Protein AF-A0AAE7BBH3-F1 (afdb_monomer)

Organism: NCBI:txid1054033

Foldseek 3Di:
DVVVVVCVVVVVVVVVVVVVLVVLLCCLPVPVLVVLVVVLVVLVVVLVVVVVVLVVVLVVVVVVVVVVVVVVVVCCPDPVCVVVVVVCVVVCVVVVVVVVVVVVSVVVVVVSVVVSVVVVVVSVVVSVVSVVVSVVSVVVSVD

Mean predicted aligned error: 14.23 Å

Solvent-accessible surface area (backbone atoms only — not comparable to full-atom values): 7728 Å² total; per-residue (Å²): 111,70,69,60,52,54,48,51,69,54,47,53,59,52,52,53,51,49,52,53,52,49,52,52,33,46,48,45,63,71,48,51,47,56,52,51,52,51,51,50,52,52,53,51,53,54,50,52,51,50,54,50,51,52,53,52,49,53,54,50,52,52,54,50,53,54,50,51,54,53,52,56,62,59,51,62,74,40,81,90,50,41,66,67,50,50,51,41,52,74,69,38,50,62,58,54,50,50,54,51,49,50,53,49,49,51,53,50,49,52,52,49,49,52,50,50,52,51,52,50,51,58,46,51,51,56,48,51,54,50,52,48,51,52,52,52,50,52,55,64,51,71,106

pLDDT: mean 72.2, std 5.59, range [49.22, 82.5]

Structure (mmCIF, N/CA/C/O backbone):
data_AF-A0AAE7BBH3-F1
#
_entry.id   AF-A0AAE7BBH3-F1
#
loop_
_atom_site.group_PDB
_atom_site.id
_atom_site.type_symbol
_atom_site.label_atom_id
_atom_site.label_alt_id
_atom_site.label_comp_id
_atom_site.label_asym_id
_atom_site.label_entity_id
_atom_site.label_seq_id
_atom_site.pdbx_PDB_ins_code
_atom_site.Cartn_x
_atom_site.Cartn_y
_atom_site.Cartn_z
_atom_site.occupancy
_atom_site.B_iso_or_equiv
_atom_site.auth_seq_id
_atom_site.auth_comp_id
_atom_site.auth_asym_id
_atom_site.auth_atom_id
_atom_site.pdbx_PDB_model_num
ATOM 1 N N . MET A 1 1 ? -44.725 -2.917 53.722 1.00 59.78 1 MET A N 1
ATOM 2 C CA . MET A 1 1 ? -44.956 -2.215 52.437 1.00 59.78 1 MET A CA 1
ATOM 3 C C . MET A 1 1 ? -43.778 -1.324 52.039 1.00 59.78 1 MET A C 1
ATOM 5 O O . MET A 1 1 ? -43.324 -1.448 50.912 1.00 59.78 1 MET A O 1
ATOM 9 N N . SER A 1 2 ? -43.211 -0.516 52.948 1.00 66.88 2 SER A N 1
ATOM 10 C CA . SER A 1 2 ? -42.045 0.348 52.662 1.00 66.88 2 SER A CA 1
ATOM 11 C C . SER A 1 2 ? -40.780 -0.402 52.209 1.00 66.88 2 SER A C 1
ATOM 13 O O . SER A 1 2 ? -40.112 0.049 51.289 1.00 66.88 2 SER A O 1
ATOM 15 N N . VAL A 1 3 ? -40.487 -1.570 52.791 1.00 69.06 3 VAL A N 1
ATOM 16 C CA . VAL A 1 3 ? -39.314 -2.404 52.438 1.00 69.06 3 VAL A CA 1
ATOM 17 C C . VAL A 1 3 ? -39.423 -3.005 51.031 1.00 69.06 3 VAL A C 1
ATOM 19 O O . VAL A 1 3 ? -38.436 -3.148 50.321 1.00 69.06 3 VAL A O 1
ATOM 22 N N . LEU A 1 4 ? -40.641 -3.337 50.603 1.00 66.56 4 LEU A N 1
ATOM 23 C CA . LEU A 1 4 ? -40.902 -3.941 49.294 1.00 66.56 4 LEU A CA 1
ATOM 24 C C . LEU A 1 4 ? -40.806 -2.890 48.179 1.00 66.56 4 LEU A C 1
ATOM 26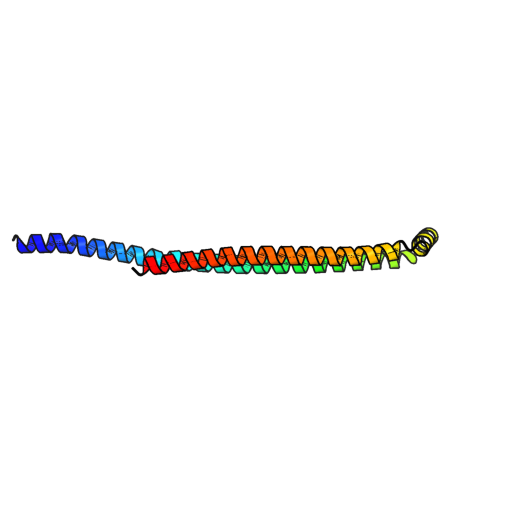 O O . LEU A 1 4 ? -40.247 -3.154 47.120 1.00 66.56 4 LEU A O 1
ATOM 30 N N . ILE A 1 5 ? -41.281 -1.674 48.465 1.00 72.69 5 ILE A N 1
ATOM 31 C CA . ILE A 1 5 ? -41.146 -0.514 47.581 1.00 72.69 5 ILE A CA 1
ATOM 32 C C . ILE A 1 5 ? -39.674 -0.088 47.485 1.00 72.69 5 ILE A C 1
ATOM 34 O O . ILE A 1 5 ? -39.204 0.142 46.377 1.00 72.69 5 ILE A O 1
ATOM 38 N N . SER A 1 6 ? -38.920 -0.069 48.596 1.00 67.44 6 SER A N 1
ATOM 39 C CA . SER A 1 6 ? -37.493 0.292 48.578 1.00 67.44 6 SER A CA 1
ATOM 40 C C . SER A 1 6 ? -36.611 -0.736 47.857 1.00 67.44 6 SER A C 1
ATOM 42 O O . SER A 1 6 ? -35.640 -0.364 47.195 1.00 67.44 6 SER A O 1
ATOM 44 N N . LEU A 1 7 ? -36.952 -2.026 47.935 1.00 67.81 7 LEU A N 1
ATOM 45 C CA . LEU A 1 7 ? -36.309 -3.081 47.149 1.00 67.81 7 LEU A CA 1
ATOM 46 C C . LEU A 1 7 ? -36.565 -2.891 45.650 1.00 67.81 7 LEU A C 1
ATOM 48 O O . LEU A 1 7 ? -35.620 -2.909 44.865 1.00 67.81 7 LEU A O 1
ATOM 52 N N . LEU A 1 8 ? -37.815 -2.638 45.252 1.00 68.50 8 LEU A N 1
ATOM 53 C CA . LEU A 1 8 ? -38.187 -2.395 43.854 1.00 68.50 8 LEU A CA 1
ATOM 54 C C . LEU A 1 8 ? -37.523 -1.138 43.276 1.00 68.50 8 LEU A C 1
ATOM 56 O O . LEU A 1 8 ? -36.986 -1.191 42.170 1.00 68.50 8 LEU A O 1
ATOM 60 N N . THR A 1 9 ? -37.482 -0.032 44.025 1.00 74.62 9 THR A N 1
ATOM 61 C CA . THR A 1 9 ? -36.852 1.216 43.562 1.00 74.62 9 THR A CA 1
ATOM 62 C C . THR A 1 9 ? -35.339 1.114 43.405 1.00 74.62 9 THR A C 1
ATOM 64 O O . THR A 1 9 ? -34.779 1.872 42.624 1.00 74.62 9 THR A O 1
ATOM 67 N N . ASN A 1 10 ? -34.673 0.187 44.099 1.00 72.94 10 ASN A N 1
ATOM 68 C CA . ASN A 1 10 ? -33.230 -0.035 43.954 1.00 72.94 10 ASN A CA 1
ATOM 69 C C . ASN A 1 10 ? -32.901 -1.127 42.918 1.00 72.94 10 ASN A C 1
ATOM 71 O O . ASN A 1 10 ? -31.903 -1.027 42.206 1.00 72.94 10 ASN A O 1
ATOM 75 N N . LEU A 1 11 ? -33.745 -2.153 42.774 1.00 73.75 11 LEU A N 1
ATOM 76 C CA . LEU A 1 11 ? -33.525 -3.258 41.832 1.00 73.75 11 LEU A CA 1
ATOM 77 C C . LEU A 1 11 ? -33.760 -2.853 40.375 1.00 73.75 11 LEU A C 1
ATOM 79 O O . LEU A 1 11 ? -32.955 -3.202 39.514 1.00 73.75 11 LEU A O 1
ATOM 83 N N . ILE A 1 12 ? -34.821 -2.092 40.091 1.00 78.44 12 ILE A N 1
ATOM 84 C CA . ILE A 1 12 ? -35.149 -1.648 38.727 1.00 78.44 12 ILE A CA 1
ATOM 85 C C . ILE A 1 12 ? -33.987 -0.867 38.078 1.00 78.44 12 ILE A C 1
ATOM 87 O O . ILE A 1 12 ? -33.547 -1.270 36.998 1.00 78.44 12 ILE A O 1
ATOM 91 N N . PRO A 1 13 ? -33.420 0.190 38.693 1.00 78.31 13 PRO A N 1
ATOM 92 C CA . PRO A 1 13 ? -32.301 0.917 38.091 1.00 78.31 13 PRO A CA 1
ATOM 93 C C . PRO A 1 13 ? -31.029 0.067 37.976 1.00 78.31 13 PRO A C 1
ATOM 95 O O . PRO A 1 13 ? -30.276 0.227 37.015 1.00 78.31 13 PRO A O 1
ATOM 98 N N . THR A 1 14 ? -30.804 -0.878 38.891 1.00 78.94 14 THR A N 1
ATOM 99 C CA . THR A 1 14 ? -29.661 -1.805 38.825 1.00 78.94 14 THR A CA 1
ATOM 100 C C . THR A 1 14 ? -29.780 -2.772 37.638 1.00 78.94 14 THR A C 1
ATOM 102 O O . THR A 1 14 ? -28.811 -3.016 36.925 1.00 78.94 14 THR A O 1
ATOM 105 N N . ILE A 1 15 ? -30.985 -3.276 37.360 1.00 79.75 15 ILE A N 1
ATOM 106 C CA . ILE A 1 15 ? -31.244 -4.159 36.214 1.00 79.75 15 ILE A CA 1
ATOM 107 C C . ILE A 1 15 ? -31.125 -3.380 34.897 1.00 79.75 15 ILE A C 1
ATOM 109 O O . ILE A 1 15 ? -30.479 -3.841 33.957 1.00 79.75 15 ILE A O 1
ATOM 113 N N . VAL A 1 16 ? -31.693 -2.173 34.829 1.00 78.62 16 VAL A N 1
ATOM 114 C CA . VAL A 1 16 ? -31.621 -1.321 33.630 1.00 78.62 16 VAL A CA 1
ATOM 115 C C . VAL A 1 16 ? -30.173 -0.945 33.302 1.00 78.62 16 VAL A C 1
ATOM 117 O O . VAL A 1 16 ? -29.756 -1.049 32.149 1.00 78.62 16 VAL A O 1
ATOM 120 N N . THR A 1 17 ? -29.376 -0.563 34.302 1.00 78.44 17 THR A N 1
ATOM 121 C CA . THR A 1 17 ? -27.953 -0.244 34.099 1.00 78.44 17 THR A CA 1
ATOM 122 C C . THR A 1 17 ? -27.132 -1.469 33.697 1.00 78.44 17 THR A C 1
ATOM 124 O O . THR A 1 17 ? -26.248 -1.350 32.848 1.00 78.44 17 THR A O 1
ATOM 127 N N . PHE A 1 18 ? -27.455 -2.657 34.216 1.00 76.44 18 PHE A N 1
ATOM 128 C CA . PHE A 1 18 ? -26.823 -3.909 33.802 1.00 76.44 18 PHE A CA 1
ATOM 129 C C . PHE A 1 18 ? -27.054 -4.208 32.313 1.00 76.44 18 PHE A C 1
ATOM 131 O O . PHE A 1 18 ? -26.091 -4.407 31.570 1.00 76.44 18 PHE A O 1
ATOM 138 N N . PHE A 1 19 ? -28.306 -4.169 31.845 1.00 81.12 19 PHE A N 1
ATOM 139 C CA . PHE A 1 19 ? -28.622 -4.403 30.431 1.00 81.12 19 PHE A CA 1
ATOM 140 C C . PHE A 1 19 ? -28.049 -3.319 29.512 1.00 81.12 19 PHE A C 1
ATOM 142 O O . PHE A 1 19 ? -27.549 -3.642 28.434 1.00 81.12 19 PHE A O 1
ATOM 149 N N . ALA A 1 20 ? -28.044 -2.054 29.941 1.00 77.62 20 ALA A N 1
ATOM 150 C CA . ALA A 1 20 ? -27.419 -0.968 29.189 1.00 77.62 20 ALA A CA 1
ATOM 151 C C . ALA A 1 20 ? -25.903 -1.182 29.022 1.00 77.62 20 ALA A C 1
ATOM 153 O O . ALA A 1 20 ? -25.377 -1.063 27.913 1.00 77.62 20 ALA A O 1
ATOM 154 N N . ASN A 1 21 ? -25.201 -1.565 30.092 1.00 76.06 21 ASN A N 1
ATOM 155 C CA . ASN A 1 21 ? -23.768 -1.858 30.040 1.00 76.06 21 ASN A CA 1
ATOM 156 C C . ASN A 1 21 ? -23.467 -3.110 29.207 1.00 76.06 21 ASN A C 1
ATOM 158 O O . ASN A 1 21 ? -22.502 -3.124 28.445 1.00 76.06 21 ASN A O 1
ATOM 162 N N . MET A 1 22 ? -24.318 -4.133 29.292 1.00 75.88 22 MET A N 1
ATOM 163 C CA . MET A 1 22 ? -24.187 -5.357 28.505 1.00 75.88 22 MET A CA 1
ATOM 164 C C . MET A 1 22 ? -24.401 -5.096 27.008 1.00 75.88 22 MET A C 1
ATOM 166 O O . MET A 1 22 ? -23.600 -5.548 26.194 1.00 75.88 22 MET A O 1
ATOM 170 N N . ALA A 1 23 ? -25.405 -4.296 26.635 1.00 72.62 23 ALA A N 1
ATOM 171 C CA . ALA A 1 23 ? -25.630 -3.877 25.251 1.00 72.62 23 ALA A CA 1
ATOM 172 C C . ALA A 1 23 ? -24.458 -3.044 24.703 1.00 72.62 23 ALA A C 1
ATOM 174 O O . ALA A 1 23 ? -24.019 -3.249 23.568 1.00 72.62 23 ALA A O 1
ATOM 175 N N . LYS A 1 24 ? -23.900 -2.143 25.521 1.00 71.44 24 LYS A N 1
ATOM 176 C CA . LYS A 1 24 ? -22.731 -1.327 25.163 1.00 71.44 24 LYS A CA 1
ATOM 177 C C . LYS A 1 24 ? -21.477 -2.184 24.950 1.00 71.44 24 LYS A C 1
ATOM 179 O O . LYS A 1 24 ? -20.778 -2.008 23.956 1.00 71.44 24 LYS A O 1
ATOM 184 N N . LYS A 1 25 ? -21.234 -3.164 25.828 1.00 69.44 25 LYS A N 1
ATOM 185 C CA . LYS A 1 25 ? -20.163 -4.163 25.673 1.00 69.44 25 LYS A CA 1
ATOM 186 C C . LYS A 1 25 ? -20.345 -4.995 24.410 1.00 69.44 25 LYS A C 1
ATOM 188 O O . LYS A 1 25 ? -19.396 -5.174 23.651 1.00 69.44 25 LYS A O 1
ATOM 193 N N . LEU A 1 26 ? -21.556 -5.479 24.157 1.00 72.75 26 LEU A N 1
ATOM 194 C CA . LEU A 1 26 ? -21.833 -6.358 23.025 1.00 72.75 26 LEU A CA 1
ATOM 195 C C . LEU A 1 26 ? -21.659 -5.628 21.688 1.00 72.75 26 LEU A C 1
ATOM 197 O O . LEU A 1 26 ? -21.000 -6.141 20.792 1.00 72.75 26 LEU A O 1
ATOM 201 N N . THR A 1 27 ? -22.157 -4.398 21.576 1.00 69.69 27 THR A N 1
ATOM 202 C CA . THR A 1 27 ? -21.993 -3.572 20.366 1.00 69.69 27 THR A CA 1
ATOM 203 C C . THR A 1 27 ? -20.532 -3.201 20.092 1.00 69.69 27 THR A C 1
ATOM 205 O O . THR A 1 27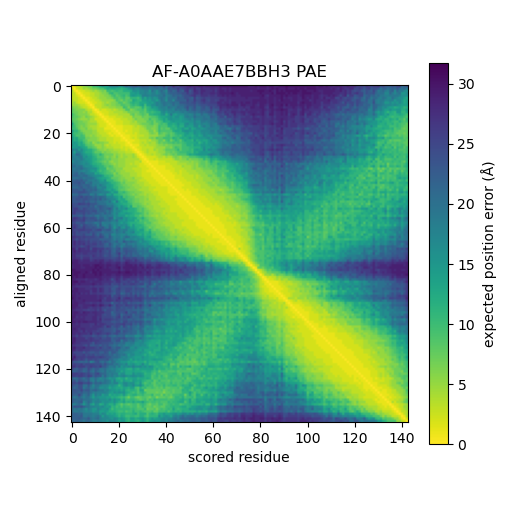 ? -20.068 -3.357 18.962 1.00 69.69 27 THR A O 1
ATOM 208 N N . LEU A 1 28 ? -19.770 -2.787 21.111 1.00 66.88 28 LEU A N 1
ATOM 209 C CA . LEU A 1 28 ? -18.338 -2.499 20.959 1.00 66.88 28 LEU A CA 1
ATOM 210 C C . LEU A 1 28 ? -17.541 -3.738 20.538 1.00 66.88 28 LEU A C 1
ATOM 212 O O . LEU A 1 28 ? -16.779 -3.691 19.574 1.00 66.88 28 LEU A O 1
ATOM 216 N N . THR A 1 29 ? -17.736 -4.852 21.238 1.00 65.69 29 THR A N 1
ATOM 217 C CA . THR A 1 29 ? -16.861 -6.024 21.095 1.00 65.69 29 THR A CA 1
ATOM 218 C C . THR A 1 29 ? -17.251 -6.909 19.911 1.00 65.69 29 THR A C 1
ATOM 220 O O . THR A 1 29 ? -16.373 -7.445 19.243 1.00 65.69 29 THR A O 1
ATOM 223 N N . ALA A 1 30 ? -18.549 -7.061 19.626 1.00 66.50 30 ALA A N 1
ATOM 224 C CA . ALA A 1 30 ? -19.0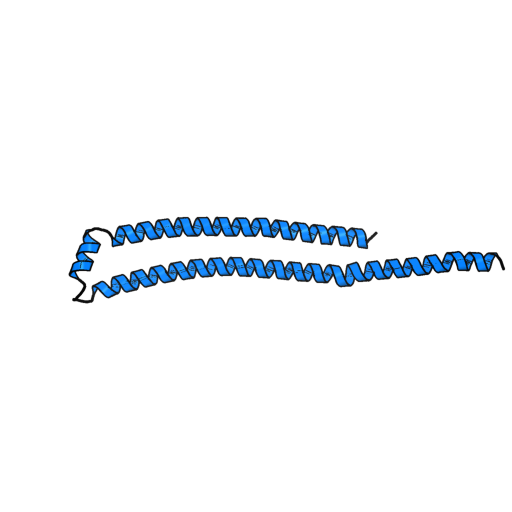34 -7.975 18.590 1.00 66.50 30 ALA A CA 1
ATOM 225 C C . ALA A 1 30 ? -19.232 -7.313 17.219 1.00 66.50 30 ALA A C 1
ATOM 227 O O . ALA A 1 30 ? -19.255 -8.018 16.216 1.00 66.50 30 ALA A O 1
ATOM 228 N N . ILE A 1 31 ? -19.387 -5.985 17.157 1.00 68.12 31 ILE A N 1
ATOM 229 C CA . ILE A 1 31 ? -19.676 -5.279 15.897 1.00 68.12 31 ILE A CA 1
ATOM 230 C C . ILE A 1 31 ? -18.527 -4.340 15.528 1.00 68.12 31 ILE A C 1
ATOM 232 O O . ILE A 1 31 ? -17.956 -4.466 14.447 1.00 68.12 31 ILE A O 1
ATOM 236 N N . ILE A 1 32 ? -18.146 -3.424 16.422 1.00 70.62 32 ILE A N 1
ATOM 237 C CA . ILE A 1 32 ? -17.167 -2.376 16.092 1.00 70.62 32 ILE A CA 1
ATOM 238 C C . ILE A 1 32 ? -15.759 -2.957 15.909 1.00 70.62 32 ILE A C 1
ATOM 240 O O . ILE A 1 32 ? -15.100 -2.657 14.913 1.00 70.62 32 ILE A O 1
ATOM 244 N N . VAL A 1 33 ? -15.304 -3.813 16.830 1.00 71.00 33 VAL A N 1
ATOM 245 C CA . VAL A 1 33 ? -13.951 -4.393 16.770 1.00 71.00 33 VAL A CA 1
ATOM 246 C C . VAL A 1 33 ? -13.733 -5.246 15.505 1.00 71.00 33 VAL A C 1
ATOM 248 O O . VAL A 1 33 ? -12.745 -5.005 14.808 1.00 71.00 33 VAL A O 1
ATOM 251 N N . PRO A 1 34 ? -14.631 -6.175 15.117 1.00 70.69 34 PRO A N 1
ATOM 252 C CA . PRO A 1 34 ? -14.456 -6.948 13.884 1.00 70.69 34 PRO A CA 1
ATOM 253 C C . PRO A 1 34 ? -14.444 -6.093 12.611 1.00 70.69 34 PRO A C 1
ATOM 255 O O . PRO A 1 34 ? -13.658 -6.359 11.700 1.00 70.69 34 PRO A O 1
ATOM 258 N N . ILE A 1 35 ? -15.268 -5.040 12.547 1.00 71.12 35 ILE A N 1
ATOM 259 C CA . ILE A 1 35 ? -15.279 -4.101 11.414 1.00 71.12 35 ILE A CA 1
ATOM 260 C C . ILE A 1 35 ? -13.934 -3.377 11.296 1.00 71.12 35 ILE A C 1
ATOM 262 O O . ILE A 1 35 ? -13.388 -3.288 10.197 1.00 71.12 35 ILE A O 1
ATOM 266 N N . GLN A 1 36 ? -13.368 -2.909 12.412 1.00 67.06 36 GLN A N 1
ATOM 267 C CA . GLN A 1 36 ? -12.059 -2.250 12.407 1.00 67.06 36 GLN A CA 1
ATOM 268 C C . GLN A 1 36 ? -10.932 -3.208 12.004 1.00 67.06 36 GLN A C 1
ATOM 270 O O . GLN A 1 36 ? -10.081 -2.837 11.202 1.00 67.06 36 GLN A O 1
ATOM 275 N N . ILE A 1 37 ? -10.964 -4.465 12.458 1.00 73.62 37 ILE A N 1
ATOM 276 C CA . ILE A 1 37 ? -10.003 -5.490 12.015 1.00 73.62 37 ILE A CA 1
ATOM 277 C C . ILE A 1 37 ? -10.124 -5.739 10.504 1.00 73.62 37 ILE A C 1
ATOM 279 O O . ILE A 1 37 ? -9.116 -5.838 9.807 1.00 73.62 37 ILE A O 1
ATOM 283 N N . THR A 1 38 ? -11.349 -5.804 9.979 1.00 68.75 38 THR A N 1
ATOM 284 C CA . THR A 1 38 ? -11.596 -6.040 8.548 1.00 68.75 38 THR A CA 1
ATOM 285 C C . THR A 1 38 ? -11.080 -4.881 7.694 1.00 68.75 38 THR A C 1
ATOM 287 O O . THR A 1 38 ? -10.402 -5.105 6.691 1.00 68.75 38 THR A O 1
ATOM 290 N N . LEU A 1 39 ? -11.348 -3.639 8.112 1.00 69.44 39 LEU A N 1
ATOM 291 C CA . LEU A 1 39 ? -10.818 -2.436 7.466 1.00 69.44 39 LEU A CA 1
ATOM 292 C C . LEU A 1 39 ? -9.292 -2.414 7.480 1.00 69.44 39 LEU A C 1
ATOM 294 O O . LEU A 1 39 ? -8.678 -2.103 6.462 1.00 69.44 39 LEU A O 1
ATOM 298 N N . LEU A 1 40 ? -8.688 -2.804 8.598 1.00 72.00 40 LEU A N 1
ATOM 299 C CA . LEU A 1 40 ? -7.244 -2.848 8.753 1.00 72.00 40 LEU A CA 1
ATOM 300 C C . LEU A 1 40 ? -6.606 -3.882 7.814 1.00 72.00 40 LEU A C 1
ATOM 302 O O . LEU A 1 40 ? -5.643 -3.559 7.119 1.00 72.00 40 LEU A O 1
ATOM 306 N N . ILE A 1 41 ? -7.184 -5.083 7.701 1.00 69.75 41 ILE A N 1
ATOM 307 C CA . ILE A 1 41 ? -6.747 -6.101 6.730 1.00 69.75 41 ILE A CA 1
ATOM 308 C C . ILE A 1 41 ? -6.874 -5.570 5.296 1.00 69.75 41 ILE A C 1
ATOM 310 O O . ILE A 1 41 ? -5.923 -5.678 4.523 1.00 69.75 41 ILE A O 1
ATOM 314 N N . ALA A 1 42 ? -7.999 -4.942 4.946 1.00 66.75 42 ALA A N 1
ATOM 315 C CA . ALA A 1 42 ? -8.195 -4.356 3.619 1.00 66.75 42 ALA A CA 1
ATOM 316 C C . ALA A 1 42 ? -7.160 -3.255 3.313 1.00 66.75 42 ALA A C 1
ATOM 318 O O . ALA A 1 42 ? -6.614 -3.201 2.209 1.00 66.75 42 ALA A O 1
ATOM 319 N N . LEU A 1 43 ? -6.830 -2.421 4.305 1.00 73.88 43 LEU A N 1
ATOM 320 C CA . LEU A 1 43 ? -5.774 -1.410 4.228 1.00 73.88 43 LEU A CA 1
ATOM 321 C C . LEU A 1 43 ? -4.400 -2.043 3.978 1.00 73.88 43 LEU A C 1
ATOM 323 O O . LEU A 1 43 ? -3.643 -1.546 3.144 1.00 73.88 43 LEU A O 1
ATOM 327 N N . TYR A 1 44 ? -4.081 -3.150 4.653 1.00 71.75 44 TYR A N 1
ATOM 328 C CA . TYR A 1 44 ? -2.854 -3.911 4.407 1.00 71.75 44 TYR A CA 1
ATOM 329 C C . TYR A 1 44 ? -2.795 -4.444 2.974 1.00 71.75 44 TYR A C 1
ATOM 331 O O . TYR A 1 44 ? -1.801 -4.225 2.276 1.00 71.75 44 TYR A O 1
ATOM 339 N N . THR A 1 45 ? -3.859 -5.100 2.509 1.00 71.31 45 THR A N 1
ATOM 340 C CA . THR A 1 45 ? -3.916 -5.672 1.159 1.00 71.31 45 THR A CA 1
ATOM 341 C C . THR A 1 45 ? -3.786 -4.592 0.085 1.00 71.31 45 THR A C 1
ATOM 343 O O . THR A 1 45 ? -2.996 -4.751 -0.844 1.00 71.31 45 THR A O 1
ATOM 346 N N . ALA A 1 46 ? -4.481 -3.460 0.236 1.00 69.81 46 ALA A N 1
ATOM 347 C CA . ALA A 1 46 ? -4.409 -2.343 -0.706 1.00 69.81 46 ALA A CA 1
ATOM 348 C C . ALA A 1 46 ? -2.987 -1.769 -0.824 1.00 69.81 46 ALA A C 1
ATOM 350 O O . ALA A 1 46 ? -2.526 -1.450 -1.920 1.00 69.81 46 ALA A O 1
ATOM 351 N N . LYS A 1 47 ? -2.255 -1.677 0.289 1.00 67.25 47 LYS A N 1
ATOM 352 C CA . LYS A 1 47 ? -0.881 -1.155 0.297 1.00 67.25 47 LYS A CA 1
ATOM 353 C C . LYS A 1 47 ? 0.112 -2.115 -0.334 1.00 67.25 47 LYS A C 1
ATOM 355 O O . LYS A 1 47 ? 0.949 -1.685 -1.125 1.00 67.25 47 LYS A O 1
ATOM 360 N N . PHE A 1 48 ? -0.004 -3.408 -0.040 1.00 74.19 48 PHE A N 1
ATOM 361 C CA . PHE A 1 48 ? 0.798 -4.428 -0.713 1.00 74.19 48 PHE A CA 1
ATOM 362 C C . PHE A 1 48 ? 0.532 -4.455 -2.221 1.00 74.19 48 PHE A C 1
ATOM 364 O O . PHE A 1 48 ? 1.487 -4.518 -2.99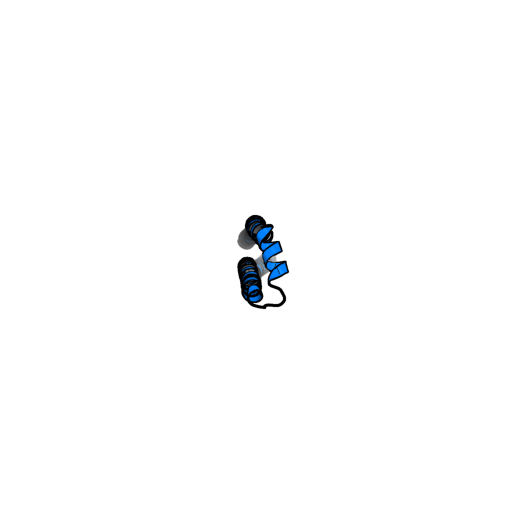7 1.00 74.19 48 PHE A O 1
ATOM 371 N N . ALA A 1 49 ? -0.733 -4.327 -2.637 1.00 70.81 49 ALA A N 1
ATOM 372 C CA . ALA A 1 49 ? -1.122 -4.212 -4.042 1.00 70.81 49 ALA A CA 1
ATOM 373 C C . ALA A 1 49 ? -0.516 -2.962 -4.710 1.00 70.81 49 ALA A C 1
ATOM 375 O O . ALA A 1 49 ? -0.049 -3.019 -5.847 1.00 70.81 49 ALA A O 1
ATOM 376 N N . PHE A 1 50 ? -0.460 -1.836 -3.996 1.00 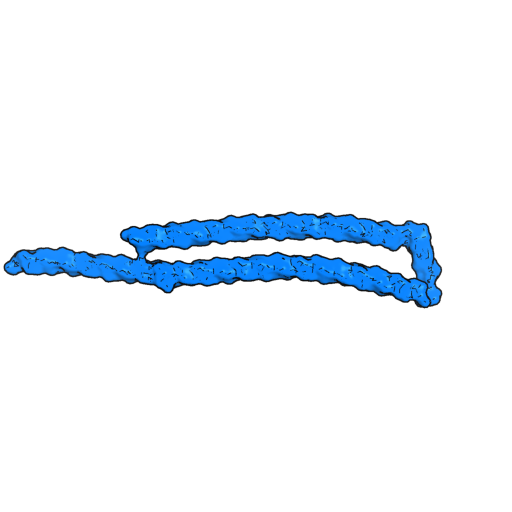73.50 50 PHE A N 1
ATOM 377 C CA . PHE A 1 50 ? 0.152 -0.609 -4.504 1.00 73.50 50 PHE A CA 1
ATOM 378 C C . PHE A 1 50 ? 1.669 -0.753 -4.704 1.00 73.50 50 PHE A C 1
ATOM 380 O O . PHE A 1 50 ? 2.188 -0.394 -5.760 1.00 73.50 50 PHE A O 1
ATOM 387 N N . ILE A 1 51 ? 2.380 -1.340 -3.732 1.00 74.69 51 ILE A N 1
ATOM 388 C CA . ILE A 1 51 ? 3.826 -1.606 -3.839 1.00 74.69 51 ILE A CA 1
ATOM 389 C C . ILE A 1 51 ? 4.117 -2.540 -5.014 1.00 74.69 51 ILE A C 1
ATOM 391 O O . ILE A 1 51 ? 4.998 -2.250 -5.823 1.00 74.69 51 ILE A O 1
ATOM 395 N N . THR A 1 52 ? 3.363 -3.635 -5.137 1.00 73.94 52 THR A N 1
ATOM 396 C CA . THR A 1 52 ? 3.520 -4.555 -6.271 1.00 73.94 52 THR A CA 1
ATOM 397 C C . THR A 1 52 ? 3.265 -3.840 -7.588 1.00 73.94 52 THR A C 1
ATOM 399 O O . THR A 1 52 ? 4.103 -3.939 -8.471 1.00 73.94 52 THR A O 1
ATOM 402 N N . THR A 1 53 ? 2.206 -3.033 -7.699 1.00 73.88 53 THR A N 1
ATOM 403 C CA . THR A 1 53 ? 1.912 -2.251 -8.914 1.00 73.88 53 THR A CA 1
ATOM 404 C C . THR A 1 53 ? 3.072 -1.338 -9.321 1.00 73.88 53 THR A C 1
ATOM 406 O O . THR A 1 53 ? 3.423 -1.297 -10.500 1.00 73.88 53 THR A O 1
ATOM 409 N N . ILE A 1 54 ? 3.708 -0.648 -8.366 1.00 76.19 54 ILE A N 1
ATOM 410 C CA . ILE A 1 54 ? 4.885 0.192 -8.645 1.00 76.19 54 ILE A CA 1
ATOM 411 C C . ILE A 1 54 ? 6.045 -0.652 -9.179 1.00 76.19 54 ILE A C 1
ATOM 413 O O . ILE A 1 54 ? 6.650 -0.289 -10.186 1.00 76.19 54 ILE A O 1
ATOM 417 N N . ILE A 1 55 ? 6.346 -1.784 -8.539 1.00 76.94 55 ILE A N 1
ATOM 418 C CA . ILE A 1 55 ? 7.422 -2.681 -8.985 1.00 76.94 55 ILE A CA 1
ATOM 419 C C . ILE A 1 55 ? 7.137 -3.185 -10.405 1.00 76.94 55 ILE A C 1
ATOM 421 O O . ILE A 1 55 ? 8.016 -3.127 -11.266 1.00 76.94 55 ILE A O 1
ATOM 425 N N . THR A 1 56 ? 5.905 -3.615 -10.685 1.00 79.62 56 THR A N 1
ATOM 426 C CA . THR A 1 56 ? 5.504 -4.076 -12.020 1.00 79.62 56 THR A CA 1
ATOM 427 C C . THR A 1 56 ? 5.649 -2.968 -13.060 1.00 79.62 56 THR A C 1
ATOM 429 O O . THR A 1 56 ? 6.106 -3.227 -14.170 1.00 79.62 56 THR A O 1
ATOM 432 N N . LEU A 1 57 ? 5.309 -1.727 -12.703 1.00 75.56 57 LEU A N 1
ATOM 433 C CA . LEU A 1 57 ? 5.441 -0.566 -13.579 1.00 75.56 57 LEU A CA 1
ATOM 434 C C . LEU A 1 57 ? 6.910 -0.257 -13.896 1.00 75.56 57 LEU A C 1
ATOM 436 O O . LEU A 1 57 ? 7.236 -0.008 -15.055 1.00 75.56 57 LEU A O 1
ATOM 440 N N . ILE A 1 58 ? 7.809 -0.346 -12.912 1.00 76.88 58 ILE A N 1
ATOM 441 C CA . ILE A 1 58 ? 9.258 -0.185 -13.125 1.00 76.88 58 ILE A CA 1
ATOM 442 C C . ILE A 1 58 ? 9.778 -1.246 -14.100 1.00 76.88 58 ILE A C 1
ATOM 444 O O . ILE A 1 58 ? 10.446 -0.913 -15.079 1.00 76.88 58 ILE A O 1
ATOM 448 N N . VAL A 1 59 ? 9.439 -2.518 -13.865 1.00 80.62 59 VAL A N 1
ATOM 449 C CA 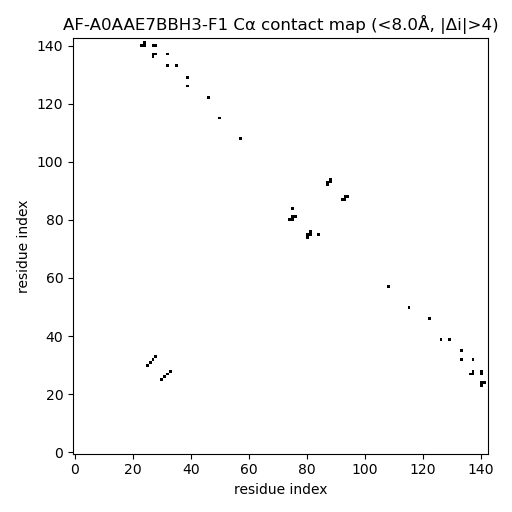. VAL A 1 59 ? 9.858 -3.626 -14.737 1.00 80.62 59 VAL A CA 1
ATOM 450 C C . VAL A 1 59 ? 9.296 -3.452 -16.149 1.00 80.62 59 VAL A C 1
ATOM 452 O O . VAL A 1 59 ? 9.999 -3.677 -17.133 1.00 80.62 59 VAL A O 1
ATOM 455 N N . TRP A 1 60 ? 8.047 -3.002 -16.268 1.00 81.25 60 TRP A N 1
ATOM 456 C CA . TRP A 1 60 ? 7.419 -2.739 -17.557 1.00 81.25 60 TRP A CA 1
ATOM 457 C C . TRP A 1 60 ? 8.129 -1.624 -18.333 1.00 81.25 60 TRP A C 1
ATOM 459 O O . TRP A 1 60 ? 8.431 -1.812 -19.512 1.00 81.25 60 TRP A O 1
ATOM 469 N N . ILE A 1 61 ? 8.452 -0.501 -17.677 1.00 79.69 61 ILE A N 1
ATOM 470 C CA . ILE A 1 61 ? 9.204 0.603 -18.293 1.00 79.69 61 ILE A CA 1
ATOM 471 C C . ILE A 1 61 ? 10.572 0.112 -18.764 1.00 79.69 61 ILE A C 1
ATOM 473 O O . ILE A 1 61 ? 10.923 0.326 -19.924 1.00 79.69 61 ILE A O 1
ATOM 477 N N . TYR A 1 62 ? 11.316 -0.585 -17.900 1.00 79.12 62 TYR A N 1
ATOM 478 C CA . TYR A 1 62 ? 12.632 -1.124 -18.242 1.00 79.12 62 TYR A CA 1
ATOM 479 C C . TYR A 1 62 ? 12.563 -2.031 -19.477 1.00 79.12 62 TYR A C 1
ATOM 481 O O . TYR A 1 62 ? 13.272 -1.812 -20.460 1.00 79.12 62 TYR A O 1
ATOM 489 N N . ASN A 1 63 ? 11.632 -2.988 -19.476 1.00 80.62 63 ASN A N 1
ATOM 490 C CA . ASN A 1 63 ? 11.433 -3.893 -20.603 1.00 80.62 63 ASN A CA 1
ATOM 491 C C . ASN A 1 63 ? 11.077 -3.133 -21.886 1.00 80.62 63 ASN A C 1
ATOM 493 O O . ASN A 1 63 ? 11.525 -3.506 -22.970 1.00 80.62 63 ASN A O 1
ATOM 497 N N . ARG A 1 64 ? 10.300 -2.048 -21.793 1.00 81.06 64 ARG A N 1
ATOM 498 C CA . ARG A 1 64 ? 9.927 -1.258 -22.969 1.00 81.06 64 ARG A CA 1
ATOM 499 C C . ARG A 1 64 ? 11.090 -0.464 -23.545 1.00 81.06 64 ARG A C 1
ATOM 501 O O . ARG A 1 64 ? 11.212 -0.401 -24.765 1.00 81.06 64 ARG A O 1
ATOM 508 N N . VAL A 1 65 ? 11.964 0.065 -22.695 1.00 78.62 65 VAL A N 1
ATOM 509 C CA . VAL A 1 65 ? 13.202 0.725 -23.126 1.00 78.62 65 VAL A CA 1
ATOM 510 C C . VAL A 1 65 ? 14.112 -0.266 -23.855 1.00 78.62 65 VAL A C 1
ATOM 512 O O . VAL A 1 65 ? 14.556 0.025 -24.964 1.00 78.62 65 VAL A O 1
ATOM 515 N N . VAL A 1 66 ? 14.313 -1.470 -23.308 1.00 79.25 66 VAL A N 1
ATOM 516 C CA . VAL A 1 66 ? 15.114 -2.525 -23.959 1.00 79.25 66 VAL A CA 1
ATOM 517 C C . VAL A 1 66 ? 14.549 -2.893 -25.336 1.00 79.25 66 VAL A C 1
ATOM 519 O O . VAL A 1 66 ? 15.300 -2.996 -26.305 1.00 79.25 66 VAL A O 1
ATOM 522 N N . VAL A 1 67 ? 13.223 -3.024 -25.457 1.00 80.81 67 VAL A N 1
ATOM 523 C CA . VAL A 1 67 ? 12.560 -3.291 -26.745 1.00 80.81 67 VAL A CA 1
ATOM 524 C C . VAL A 1 67 ? 12.796 -2.160 -27.751 1.00 80.81 67 VAL A C 1
ATOM 526 O O . VAL A 1 67 ? 13.070 -2.442 -28.913 1.00 80.81 67 VAL A O 1
ATOM 529 N N . ILE A 1 68 ? 12.732 -0.892 -27.332 1.00 78.56 68 ILE A N 1
ATOM 530 C CA . ILE A 1 68 ? 12.996 0.257 -28.216 1.00 78.56 68 ILE A CA 1
ATOM 531 C C . ILE A 1 68 ? 14.434 0.222 -28.744 1.00 78.56 68 ILE A C 1
ATOM 533 O O . ILE A 1 68 ? 14.643 0.384 -29.945 1.00 78.56 68 ILE A O 1
ATOM 537 N N . PHE A 1 69 ? 15.419 -0.055 -27.885 1.00 73.81 69 PHE A N 1
ATOM 538 C CA . PHE A 1 69 ? 16.808 -0.210 -28.323 1.00 73.81 69 PHE A CA 1
ATOM 539 C C . PHE A 1 69 ? 17.000 -1.414 -29.260 1.00 73.81 69 PHE A C 1
ATOM 541 O O . PHE A 1 69 ? 17.758 -1.319 -30.224 1.00 73.81 69 PHE A O 1
ATOM 548 N N . GLY A 1 70 ? 16.272 -2.514 -29.040 1.00 76.69 70 GLY A N 1
ATOM 549 C CA . GLY A 1 70 ? 16.243 -3.657 -29.959 1.00 76.69 70 GLY A CA 1
ATOM 550 C C . GLY A 1 70 ? 15.627 -3.334 -31.328 1.00 76.69 70 GLY A C 1
ATOM 551 O O . GLY A 1 70 ? 16.095 -3.816 -32.356 1.00 76.69 70 GLY A O 1
ATOM 552 N N . LEU A 1 71 ? 14.605 -2.476 -31.377 1.00 76.50 71 LEU A N 1
ATOM 553 C CA . LEU A 1 71 ? 14.029 -2.005 -32.641 1.00 76.50 71 LEU A CA 1
ATOM 554 C C . LEU A 1 71 ? 14.992 -1.067 -33.379 1.00 76.50 71 LEU A C 1
ATOM 556 O O . LEU A 1 71 ? 15.181 -1.212 -34.586 1.00 76.50 71 LEU A O 1
ATOM 560 N N . ILE A 1 72 ? 15.654 -0.164 -32.654 1.00 70.25 72 ILE A N 1
ATOM 561 C CA . ILE A 1 72 ? 16.687 0.732 -33.189 1.00 70.25 72 ILE A CA 1
ATOM 562 C C . ILE A 1 72 ? 17.831 -0.060 -33.835 1.00 70.25 72 ILE A C 1
ATOM 564 O O . ILE A 1 72 ? 18.229 0.251 -34.956 1.00 70.25 72 ILE A O 1
ATOM 568 N N . SER A 1 73 ? 18.325 -1.117 -33.183 1.00 67.81 73 SER A N 1
ATOM 569 C CA . SER A 1 73 ? 19.387 -1.950 -33.758 1.00 67.81 73 SER A CA 1
ATOM 570 C C . SER A 1 73 ? 18.926 -2.714 -35.004 1.00 67.81 73 SER A C 1
ATOM 572 O O . SER A 1 73 ? 19.702 -2.868 -35.944 1.00 67.81 73 SER A O 1
ATOM 574 N N . SER A 1 74 ? 17.655 -3.125 -35.066 1.00 69.44 74 SER A N 1
ATOM 575 C CA . SER A 1 74 ? 17.083 -3.787 -36.247 1.00 69.44 74 SER A CA 1
ATOM 576 C C . SER A 1 74 ? 16.877 -2.851 -37.450 1.00 69.44 74 SER A C 1
ATOM 578 O O . SER A 1 74 ? 16.954 -3.300 -38.594 1.00 69.44 74 SER A O 1
ATOM 580 N N . MET A 1 75 ? 16.674 -1.546 -37.218 1.00 63.88 75 MET A N 1
ATOM 581 C CA . MET A 1 75 ? 16.530 -0.538 -38.279 1.00 63.88 75 MET A CA 1
ATOM 582 C C . MET A 1 75 ? 17.841 -0.237 -39.016 1.00 63.88 75 MET A C 1
ATOM 584 O O . MET A 1 75 ? 17.795 0.221 -40.157 1.00 63.88 75 MET A O 1
ATOM 588 N N . ASN A 1 76 ? 18.991 -0.558 -38.413 1.00 57.97 76 ASN A N 1
ATOM 589 C CA . ASN A 1 76 ? 20.315 -0.426 -39.029 1.00 57.97 76 ASN A CA 1
ATOM 590 C C . ASN A 1 76 ? 20.481 -1.298 -40.295 1.00 57.97 76 ASN A C 1
ATOM 592 O O . ASN A 1 76 ? 21.357 -1.052 -41.112 1.00 57.97 76 ASN A O 1
ATOM 596 N N . ASN A 1 77 ? 19.619 -2.303 -40.493 1.00 59.09 77 ASN A N 1
ATOM 597 C CA . ASN A 1 77 ? 19.664 -3.187 -41.661 1.00 59.09 77 ASN A CA 1
ATOM 598 C C . ASN A 1 77 ? 18.916 -2.635 -42.894 1.00 59.09 77 ASN A C 1
ATOM 600 O O . ASN A 1 77 ? 18.965 -3.249 -43.959 1.00 59.09 77 ASN A O 1
ATOM 604 N N . ASN A 1 78 ? 18.218 -1.495 -42.782 1.00 61.41 78 ASN A N 1
ATOM 605 C CA . ASN A 1 78 ? 17.510 -0.878 -43.907 1.00 61.41 78 ASN A CA 1
ATOM 606 C C . ASN A 1 78 ? 18.417 0.118 -44.650 1.00 61.41 78 ASN A C 1
ATOM 608 O O . ASN A 1 78 ? 18.776 1.172 -44.127 1.00 61.41 78 ASN A O 1
ATOM 612 N N . VAL A 1 79 ? 18.715 -0.193 -45.916 1.00 61.28 79 VAL A N 1
ATOM 613 C CA . VAL A 1 79 ? 19.676 0.510 -46.795 1.00 61.28 79 VAL A CA 1
ATOM 614 C C . VAL A 1 79 ? 19.439 2.031 -46.898 1.00 61.28 79 VAL A C 1
ATOM 616 O O . VAL A 1 79 ? 20.383 2.790 -47.095 1.00 61.28 79 VAL A O 1
ATOM 619 N N . SER A 1 80 ? 18.203 2.513 -46.722 1.00 64.81 80 SER A N 1
ATOM 620 C CA . SER A 1 80 ? 17.861 3.941 -46.856 1.00 64.81 80 SER A CA 1
ATOM 621 C C . SER A 1 80 ? 18.252 4.830 -45.667 1.00 64.81 80 SER A C 1
ATOM 623 O O . SER A 1 80 ? 18.303 6.046 -45.834 1.00 64.81 80 SER A O 1
ATOM 625 N N . PHE A 1 81 ? 18.537 4.269 -44.485 1.00 62.47 81 PHE A N 1
ATOM 626 C CA . PHE A 1 81 ? 18.871 5.044 -43.273 1.00 62.47 81 PHE A CA 1
ATOM 627 C C . PHE A 1 81 ? 20.307 4.838 -42.777 1.00 62.47 81 PHE A C 1
ATOM 629 O O . PHE A 1 81 ? 20.703 5.420 -41.771 1.00 62.47 81 PHE A O 1
ATOM 636 N N . ASP A 1 82 ? 21.102 4.067 -43.511 1.00 6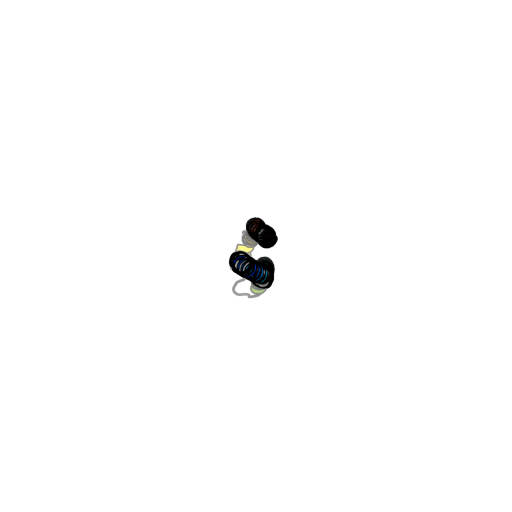9.06 82 ASP A N 1
ATOM 637 C CA . ASP A 1 82 ? 22.409 3.567 -43.086 1.00 69.06 82 ASP A CA 1
ATOM 638 C C . ASP A 1 82 ? 23.457 4.693 -42.894 1.00 69.06 82 ASP A C 1
ATOM 640 O O . ASP A 1 82 ? 24.230 4.703 -41.936 1.00 69.06 82 ASP A O 1
ATOM 644 N N . ILE A 1 83 ? 23.435 5.720 -43.754 1.00 70.62 83 ILE A N 1
ATOM 645 C CA . ILE A 1 83 ? 24.361 6.868 -43.690 1.00 70.62 83 ILE A CA 1
ATOM 646 C C . ILE A 1 83 ? 24.099 7.765 -42.462 1.00 70.62 83 ILE A C 1
ATOM 648 O O . ILE A 1 83 ? 25.029 7.973 -41.678 1.00 70.62 83 ILE A O 1
ATOM 652 N N . PRO A 1 84 ? 22.877 8.291 -42.231 1.00 73.12 84 PRO A N 1
ATOM 653 C CA . PRO A 1 84 ? 22.606 9.083 -41.032 1.00 73.12 84 PRO A CA 1
ATOM 654 C C . PRO A 1 84 ? 22.764 8.273 -39.735 1.00 73.12 84 PRO A C 1
ATOM 656 O O . PRO A 1 84 ? 23.218 8.833 -38.738 1.00 73.12 84 PRO A O 1
ATOM 659 N N . PHE A 1 85 ? 22.487 6.961 -39.737 1.00 73.88 85 PHE A N 1
ATOM 660 C CA . PHE A 1 85 ? 22.732 6.107 -38.566 1.00 73.88 85 PHE A CA 1
ATOM 661 C C . PHE A 1 85 ? 24.216 5.988 -38.224 1.00 73.88 85 PHE A C 1
ATOM 663 O O . PHE A 1 85 ? 24.593 6.169 -37.067 1.00 73.88 85 PHE A O 1
ATOM 670 N N . LYS A 1 86 ? 25.068 5.748 -39.227 1.00 72.75 86 LYS A N 1
ATOM 671 C CA . LYS A 1 86 ? 26.524 5.663 -39.047 1.00 72.75 86 LYS A CA 1
ATOM 672 C C . LYS A 1 86 ? 27.126 6.979 -38.560 1.00 72.75 86 LYS A C 1
ATOM 674 O O . LYS A 1 86 ? 28.016 6.941 -37.718 1.00 72.75 86 LYS A O 1
ATOM 679 N N . ILE A 1 87 ? 26.607 8.127 -39.009 1.00 77.31 87 ILE A N 1
ATOM 680 C CA . ILE A 1 87 ? 27.025 9.452 -38.514 1.00 77.31 87 ILE A CA 1
ATOM 681 C C . ILE A 1 87 ? 26.647 9.627 -37.036 1.00 77.31 87 ILE A C 1
ATOM 683 O O . ILE A 1 87 ? 27.478 10.024 -36.220 1.00 77.31 87 ILE A O 1
ATOM 687 N N . LEU A 1 88 ? 25.410 9.295 -36.658 1.00 76.31 88 LEU A N 1
ATOM 688 C CA . LEU A 1 88 ? 24.959 9.368 -35.261 1.00 76.31 88 LEU A CA 1
ATOM 689 C C . LEU A 1 88 ? 25.731 8.397 -34.354 1.00 76.31 88 LEU A C 1
ATOM 691 O O . LEU A 1 88 ? 26.036 8.722 -33.205 1.00 76.31 88 LEU A O 1
ATOM 695 N N . GLN A 1 89 ? 26.087 7.223 -34.878 1.00 76.00 89 GLN A N 1
ATOM 696 C CA . GLN A 1 89 ? 26.911 6.239 -34.185 1.00 76.00 89 GLN A CA 1
ATOM 697 C C . GLN A 1 89 ? 28.362 6.710 -34.038 1.00 76.00 89 GLN A C 1
ATOM 699 O O . GLN A 1 89 ? 28.916 6.588 -32.948 1.00 76.00 89 GLN A O 1
ATOM 704 N N . SER A 1 90 ? 28.961 7.316 -35.071 1.00 77.12 90 SER A N 1
ATOM 705 C CA . SER A 1 90 ? 30.323 7.865 -35.000 1.00 77.12 90 SER A CA 1
ATOM 706 C C . SER A 1 90 ? 30.431 9.079 -34.079 1.00 77.12 90 SER A C 1
ATOM 708 O O . SER A 1 90 ? 31.473 9.294 -33.470 1.00 77.12 90 SER A O 1
ATOM 710 N N . LEU A 1 91 ? 29.350 9.855 -33.942 1.00 82.50 91 LEU A N 1
ATOM 711 C CA . LEU A 1 91 ? 29.246 10.945 -32.968 1.00 82.50 91 LEU A CA 1
ATOM 712 C C . LEU A 1 91 ? 29.042 10.440 -31.528 1.00 82.50 91 LEU A C 1
ATOM 714 O O . LEU A 1 91 ? 28.978 11.245 -30.603 1.00 82.50 91 LEU A O 1
ATOM 718 N N . GLY A 1 92 ? 28.904 9.125 -31.323 1.00 76.69 92 GLY A N 1
ATOM 719 C CA . GLY A 1 92 ? 28.705 8.528 -30.004 1.00 76.69 92 GLY A CA 1
ATOM 720 C C . GLY A 1 92 ? 27.335 8.819 -29.385 1.00 76.69 92 GLY A C 1
ATOM 721 O O . GLY A 1 92 ? 27.124 8.516 -28.214 1.00 76.69 92 GLY A O 1
ATOM 722 N N . ILE A 1 93 ? 26.379 9.364 -30.147 1.00 79.75 93 ILE A N 1
ATOM 723 C CA . ILE A 1 93 ? 25.075 9.808 -29.627 1.00 79.75 93 ILE A CA 1
ATOM 724 C C . ILE A 1 93 ? 24.286 8.633 -29.045 1.00 79.75 93 ILE A C 1
ATOM 726 O O . ILE A 1 93 ? 23.684 8.768 -27.984 1.00 79.75 93 ILE A O 1
ATOM 730 N N . PHE A 1 94 ? 24.326 7.463 -29.689 1.00 74.00 94 PHE A N 1
ATOM 731 C CA . PHE A 1 94 ? 23.666 6.260 -29.170 1.00 74.00 94 PHE A CA 1
ATOM 732 C C . PHE A 1 94 ? 24.286 5.759 -27.864 1.00 74.00 94 PHE A C 1
ATOM 734 O O . PHE A 1 94 ? 23.565 5.294 -26.982 1.00 74.00 94 PHE A O 1
ATOM 741 N N . GLN A 1 95 ? 25.606 5.880 -27.723 1.00 76.44 95 GLN A N 1
ATOM 742 C CA . GLN A 1 95 ? 26.305 5.474 -26.511 1.00 76.44 95 GLN A CA 1
ATOM 743 C C . GLN A 1 95 ? 26.026 6.451 -25.363 1.00 76.44 95 GLN A C 1
ATOM 745 O O . GLN A 1 95 ? 25.625 6.018 -24.285 1.00 76.44 95 GLN A O 1
ATOM 750 N N . ALA A 1 96 ? 26.090 7.757 -25.631 1.00 76.38 96 ALA A N 1
ATOM 751 C CA . ALA A 1 96 ? 25.712 8.797 -24.679 1.00 76.38 96 ALA A CA 1
ATOM 752 C C . ALA A 1 96 ? 24.238 8.686 -24.248 1.00 76.38 96 ALA A C 1
ATOM 754 O O . ALA A 1 96 ? 23.925 8.853 -23.069 1.00 76.38 96 ALA A O 1
ATOM 755 N N . LEU A 1 97 ? 23.326 8.355 -25.172 1.00 76.75 97 LEU A N 1
ATOM 756 C CA . LEU A 1 97 ? 21.919 8.094 -24.857 1.00 76.75 97 LEU A CA 1
ATOM 757 C C . LEU A 1 97 ? 21.762 6.894 -23.929 1.00 76.75 97 LEU A C 1
ATOM 759 O O . LEU A 1 97 ? 21.008 6.987 -22.967 1.00 76.75 97 LEU A O 1
ATOM 763 N N . ASN A 1 98 ? 22.466 5.793 -24.194 1.00 76.62 98 ASN A N 1
ATOM 764 C CA . ASN A 1 98 ? 22.393 4.592 -23.367 1.00 76.62 98 ASN A CA 1
ATOM 765 C C . ASN A 1 98 ? 22.933 4.843 -21.947 1.00 76.62 98 ASN A C 1
ATOM 767 O O . ASN A 1 98 ? 22.280 4.503 -20.965 1.00 76.62 98 ASN A O 1
ATOM 771 N N . GLU A 1 99 ? 24.080 5.512 -21.826 1.00 73.88 99 GLU A N 1
ATOM 772 C CA . GLU A 1 99 ? 24.675 5.875 -20.532 1.00 73.88 99 GLU A CA 1
ATOM 773 C C . GLU A 1 99 ? 23.790 6.855 -19.748 1.00 73.88 99 GLU A C 1
ATOM 775 O O . GLU A 1 99 ? 23.549 6.669 -18.552 1.00 73.88 99 GLU A O 1
ATOM 780 N N . THR A 1 100 ? 23.224 7.855 -20.429 1.00 78.50 100 THR A N 1
ATOM 781 C CA . THR A 1 100 ? 22.292 8.810 -19.815 1.00 78.50 100 THR A CA 1
ATOM 782 C C . THR A 1 100 ? 20.999 8.122 -19.381 1.00 78.50 100 THR A C 1
ATOM 784 O O . THR A 1 100 ? 20.509 8.390 -18.286 1.00 78.50 100 THR A O 1
ATOM 787 N N . PHE A 1 101 ? 20.455 7.202 -20.185 1.00 74.69 101 PHE A N 1
ATOM 788 C CA . PHE A 1 101 ? 19.275 6.420 -19.810 1.00 74.69 101 PHE A CA 1
ATOM 789 C C . PHE A 1 101 ? 19.551 5.482 -18.637 1.00 74.69 101 PHE A C 1
ATOM 791 O O . PHE A 1 101 ? 18.683 5.327 -17.781 1.00 74.69 101 PHE A O 1
ATOM 798 N N . ALA A 1 102 ? 20.739 4.881 -18.559 1.00 71.69 102 ALA A N 1
ATOM 799 C CA . ALA A 1 102 ? 21.129 4.042 -17.433 1.00 71.69 102 ALA A CA 1
ATOM 800 C C . ALA A 1 102 ? 21.212 4.858 -16.132 1.00 71.69 102 ALA A C 1
ATOM 802 O O . ALA A 1 102 ? 20.613 4.474 -15.125 1.00 71.69 102 ALA A O 1
ATOM 803 N N . LEU A 1 103 ? 21.873 6.023 -16.163 1.00 73.38 103 LEU A N 1
ATOM 804 C CA . LEU A 1 103 ? 21.928 6.952 -15.028 1.00 73.38 103 LEU A CA 1
ATOM 805 C C . LEU A 1 103 ? 20.537 7.468 -14.645 1.00 73.38 103 LEU A C 1
ATOM 807 O O . LEU A 1 103 ? 20.176 7.449 -13.468 1.00 73.38 103 LEU A O 1
ATOM 811 N N . PHE A 1 104 ? 19.728 7.867 -15.628 1.00 75.94 104 PHE A N 1
ATOM 812 C CA . PHE A 1 104 ? 18.349 8.295 -15.411 1.00 75.94 104 PHE A CA 1
ATOM 813 C C . PHE A 1 104 ? 17.510 7.180 -14.786 1.00 75.94 104 PHE A C 1
ATOM 815 O O . PHE A 1 104 ? 16.811 7.426 -13.810 1.00 75.94 104 PHE A O 1
ATOM 822 N N . SER A 1 105 ? 17.616 5.947 -15.286 1.00 72.75 105 SER A N 1
ATOM 823 C CA . SER A 1 105 ? 16.913 4.789 -14.731 1.00 72.75 105 SER A CA 1
ATOM 824 C C . SER A 1 105 ? 17.343 4.515 -13.293 1.00 72.75 105 SER A C 1
ATOM 826 O O . SER A 1 105 ? 16.495 4.210 -12.460 1.00 72.75 105 SER A O 1
ATOM 828 N N . TYR A 1 106 ? 18.631 4.648 -12.970 1.00 73.75 106 TYR A N 1
ATOM 829 C CA . TYR A 1 106 ? 19.125 4.456 -11.607 1.00 73.75 106 TYR A CA 1
ATOM 830 C C . TYR A 1 106 ? 18.583 5.522 -10.645 1.00 73.75 106 TYR A C 1
ATOM 832 O O . TYR A 1 106 ? 18.076 5.195 -9.571 1.00 73.75 106 TYR A O 1
ATOM 840 N N . VAL A 1 107 ? 18.625 6.796 -11.048 1.00 73.81 107 VAL A N 1
ATOM 841 C CA . VAL A 1 107 ? 18.056 7.911 -10.274 1.00 73.81 107 VAL A CA 1
ATOM 842 C C . VAL A 1 107 ? 16.541 7.766 -10.138 1.00 73.81 107 VAL A C 1
ATOM 844 O O . VAL A 1 107 ? 15.993 7.967 -9.060 1.00 73.81 107 VAL A O 1
ATOM 847 N N . PHE A 1 108 ? 15.854 7.363 -11.204 1.00 75.81 108 PHE A N 1
ATOM 848 C CA . PHE A 1 108 ? 14.413 7.147 -11.197 1.00 75.81 108 PHE A CA 1
ATOM 849 C C . PHE A 1 108 ? 14.019 6.009 -10.248 1.00 75.81 108 PHE A C 1
ATOM 851 O O . PHE A 1 108 ? 13.112 6.174 -9.433 1.00 75.81 108 PHE A O 1
ATOM 858 N N . VAL A 1 109 ? 14.735 4.881 -10.288 1.00 76.56 109 VAL A N 1
ATOM 859 C CA . VAL A 1 109 ? 14.524 3.757 -9.365 1.00 76.56 109 VAL A CA 1
ATOM 860 C C . VAL A 1 109 ? 14.803 4.174 -7.922 1.00 76.56 109 VAL A C 1
ATOM 862 O O . VAL A 1 109 ? 14.000 3.857 -7.047 1.00 76.56 109 VAL A O 1
ATOM 865 N N . SER A 1 110 ? 15.878 4.921 -7.650 1.00 69.62 110 SER A N 1
ATOM 866 C CA . SER A 1 110 ? 16.179 5.371 -6.284 1.00 69.62 110 SER A CA 1
ATOM 867 C C . SER A 1 110 ? 15.097 6.310 -5.737 1.00 69.62 110 SER A C 1
ATOM 869 O O . SER A 1 110 ? 14.669 6.159 -4.592 1.00 69.62 110 SER A O 1
ATOM 871 N N . LEU A 1 111 ? 14.576 7.213 -6.573 1.00 74.19 111 LEU A N 1
ATOM 872 C CA . LEU A 1 111 ? 13.498 8.134 -6.218 1.00 74.19 111 LEU A CA 1
ATOM 873 C C . LEU A 1 111 ? 12.182 7.377 -5.974 1.00 74.19 111 LEU A C 1
ATOM 875 O O . LEU A 1 111 ? 11.480 7.658 -5.002 1.00 74.19 111 LEU A O 1
ATOM 879 N N . MET A 1 112 ? 11.882 6.361 -6.789 1.00 73.69 112 MET A N 1
ATOM 880 C CA . MET A 1 112 ? 10.740 5.466 -6.574 1.00 73.69 112 MET A CA 1
ATOM 881 C C . MET A 1 112 ? 10.865 4.661 -5.278 1.00 73.69 112 MET A C 1
ATOM 883 O O . MET A 1 112 ? 9.893 4.576 -4.532 1.00 73.69 112 MET A O 1
ATOM 887 N N . ILE A 1 113 ? 12.045 4.119 -4.961 1.00 73.31 113 ILE A N 1
ATOM 888 C CA . ILE A 1 113 ? 12.286 3.415 -3.691 1.00 73.31 113 ILE A CA 1
ATOM 889 C C . ILE A 1 113 ? 12.050 4.359 -2.512 1.00 73.31 113 ILE A C 1
ATOM 891 O O . ILE A 1 113 ? 11.338 4.004 -1.578 1.00 73.31 113 ILE A O 1
ATOM 895 N N . LEU A 1 114 ? 12.577 5.583 -2.572 1.00 77.69 114 LEU A N 1
ATOM 896 C CA . LEU A 1 114 ? 12.398 6.586 -1.522 1.00 77.69 114 LEU A CA 1
ATOM 897 C C . LEU A 1 114 ? 10.911 6.942 -1.340 1.00 77.69 114 LEU A C 1
ATOM 899 O O . LEU A 1 114 ? 10.421 7.052 -0.213 1.00 77.69 114 LEU A O 1
ATOM 903 N N . PHE A 1 115 ? 10.163 7.040 -2.441 1.00 75.44 115 PHE A N 1
ATOM 904 C CA . PHE A 1 115 ? 8.717 7.249 -2.420 1.00 75.44 115 PHE A CA 1
ATOM 905 C C . PHE A 1 115 ? 7.961 6.063 -1.798 1.00 75.44 115 PHE A C 1
ATOM 907 O O . PHE A 1 115 ? 7.087 6.267 -0.951 1.00 75.44 115 PHE A O 1
ATOM 914 N N . ILE A 1 116 ? 8.335 4.828 -2.149 1.00 72.69 116 ILE A N 1
ATOM 915 C CA . ILE A 1 116 ? 7.787 3.600 -1.556 1.00 72.69 116 ILE A CA 1
ATOM 916 C C . ILE A 1 116 ? 8.072 3.559 -0.052 1.00 72.69 116 ILE A C 1
ATOM 918 O O . ILE A 1 116 ? 7.158 3.312 0.732 1.00 72.69 116 ILE A O 1
ATOM 922 N N . SER A 1 117 ? 9.301 3.853 0.375 1.00 69.31 117 SER A N 1
ATOM 923 C CA . SER A 1 117 ? 9.676 3.903 1.791 1.00 69.31 117 SER A CA 1
ATOM 924 C C . SER A 1 117 ? 8.865 4.948 2.554 1.00 69.31 117 SER A C 1
ATOM 926 O O . SER A 1 117 ? 8.353 4.657 3.633 1.00 69.31 117 SER A O 1
ATOM 928 N N . LYS A 1 118 ? 8.675 6.145 1.985 1.00 73.19 118 LYS A N 1
ATOM 929 C CA . LYS A 1 118 ? 7.834 7.185 2.591 1.00 73.19 118 LYS A CA 1
ATOM 930 C C . LYS A 1 118 ? 6.386 6.715 2.748 1.00 73.19 118 LYS A C 1
ATOM 932 O O . LYS A 1 118 ? 5.811 6.864 3.826 1.00 73.19 118 LYS A O 1
ATOM 937 N N . LEU A 1 119 ? 5.811 6.119 1.703 1.00 72.25 119 LEU A N 1
ATOM 938 C CA . LEU A 1 119 ? 4.464 5.552 1.760 1.00 72.25 119 LEU A CA 1
ATOM 939 C C . LEU A 1 119 ? 4.359 4.436 2.799 1.00 72.25 119 LEU A C 1
ATOM 941 O O . LEU A 1 119 ? 3.371 4.398 3.531 1.00 72.25 119 LEU A O 1
ATOM 945 N N . ALA A 1 120 ? 5.362 3.564 2.903 1.00 68.75 120 ALA A N 1
ATOM 946 C CA . ALA A 1 120 ? 5.410 2.494 3.892 1.00 68.75 120 ALA A CA 1
ATOM 947 C C . ALA A 1 120 ? 5.442 3.043 5.328 1.00 68.75 120 ALA A C 1
ATOM 949 O O . ALA A 1 120 ? 4.686 2.569 6.173 1.00 68.75 120 ALA A O 1
ATOM 950 N N . ILE A 1 121 ? 6.237 4.083 5.598 1.00 71.19 121 ILE A N 1
ATOM 951 C CA . ILE A 1 121 ? 6.318 4.719 6.923 1.00 71.19 121 ILE A CA 1
ATOM 952 C C . ILE A 1 121 ? 4.987 5.373 7.302 1.00 71.19 121 ILE A C 1
ATOM 954 O O . ILE A 1 121 ? 4.429 5.058 8.351 1.00 71.19 121 ILE A O 1
ATOM 958 N N . MET A 1 122 ? 4.434 6.225 6.430 1.00 73.50 122 MET A N 1
ATOM 959 C CA . MET A 1 122 ? 3.124 6.855 6.667 1.00 73.50 122 MET A CA 1
ATOM 960 C C . MET A 1 122 ? 2.035 5.802 6.878 1.00 73.50 122 MET A C 1
ATOM 962 O O . MET A 1 122 ? 1.101 5.969 7.662 1.00 73.50 122 MET A O 1
ATOM 966 N N . SER A 1 123 ? 2.178 4.685 6.176 1.00 65.38 123 SER A N 1
ATOM 967 C CA . SER A 1 123 ? 1.258 3.578 6.272 1.00 65.38 123 SER A CA 1
ATOM 968 C C . SER A 1 123 ? 1.322 2.835 7.590 1.00 65.38 123 SER A C 1
ATOM 970 O O . SER A 1 123 ? 0.266 2.562 8.152 1.00 65.38 123 SER A O 1
ATOM 972 N N . LEU A 1 124 ? 2.527 2.516 8.059 1.00 68.06 124 LEU A N 1
ATOM 973 C CA . LEU A 1 124 ? 2.757 1.894 9.357 1.00 68.06 124 LEU A CA 1
ATOM 974 C C . LEU A 1 124 ? 2.264 2.791 10.487 1.00 68.06 124 LEU A C 1
ATOM 976 O O . LEU A 1 124 ? 1.638 2.295 11.414 1.00 68.06 124 LEU A O 1
ATOM 980 N N . GLN A 1 125 ? 2.478 4.102 10.375 1.00 72.12 125 GLN A N 1
ATOM 981 C CA . GLN A 1 125 ? 1.999 5.067 11.359 1.00 72.12 125 GLN A CA 1
ATOM 982 C C . GLN A 1 125 ? 0.467 5.081 11.439 1.00 72.12 125 GLN A C 1
ATOM 984 O O . GLN A 1 125 ? -0.092 4.904 12.514 1.00 72.12 125 GLN A O 1
ATOM 989 N N . SER A 1 126 ? -0.219 5.169 10.295 1.00 71.12 126 SER A N 1
ATOM 990 C CA . SER A 1 126 ? -1.686 5.100 10.250 1.00 71.12 126 SER A CA 1
ATOM 991 C C . SER A 1 126 ? -2.235 3.782 10.807 1.00 71.12 126 SER A C 1
ATOM 993 O O . SER A 1 126 ? -3.276 3.783 11.457 1.00 71.12 126 SER A O 1
ATOM 995 N N . ILE A 1 127 ? -1.547 2.664 10.563 1.00 66.50 127 ILE A N 1
ATOM 996 C CA . ILE A 1 127 ? -1.928 1.356 11.105 1.00 66.50 127 ILE A CA 1
ATOM 997 C C . ILE A 1 127 ? -1.719 1.317 12.623 1.00 66.50 127 ILE A C 1
ATOM 999 O O . ILE A 1 127 ? -2.596 0.848 13.344 1.00 66.50 127 ILE A O 1
ATOM 1003 N N . ALA A 1 128 ? -0.586 1.822 13.116 1.00 69.69 128 ALA A N 1
ATOM 1004 C CA . ALA A 1 128 ? -0.299 1.902 14.544 1.00 69.69 128 ALA A CA 1
ATOM 1005 C C . ALA A 1 128 ? -1.352 2.745 15.281 1.00 69.69 128 ALA A C 1
ATOM 1007 O O . ALA A 1 128 ? -1.821 2.340 16.344 1.00 69.69 128 ALA A O 1
ATOM 1008 N N . ASP A 1 129 ? -1.788 3.855 14.681 1.00 75.38 129 ASP A N 1
ATOM 1009 C CA . ASP A 1 129 ? -2.845 4.704 15.229 1.00 75.38 129 ASP A CA 1
ATOM 1010 C C . ASP A 1 129 ? -4.202 3.983 15.285 1.00 75.38 129 ASP A C 1
ATOM 1012 O O . ASP A 1 129 ? -4.934 4.115 16.270 1.00 75.38 129 ASP A O 1
ATOM 1016 N N . GLU A 1 130 ? -4.562 3.199 14.262 1.00 69.62 130 GLU A N 1
ATOM 1017 C CA . GLU A 1 130 ? -5.792 2.396 14.293 1.00 69.62 130 GLU A CA 1
ATOM 1018 C C . GLU A 1 130 ? -5.720 1.255 15.311 1.00 69.62 130 GLU A C 1
ATOM 1020 O O . GLU A 1 130 ? -6.668 1.071 16.074 1.00 69.62 130 GLU A O 1
ATOM 1025 N N . TYR A 1 131 ? -4.588 0.553 15.411 1.00 70.94 131 TYR A N 1
ATOM 1026 C CA . TYR A 1 131 ? -4.371 -0.448 16.459 1.00 70.94 131 TYR A CA 1
ATOM 1027 C C . TYR A 1 131 ? -4.455 0.156 17.859 1.00 70.94 131 TYR A C 1
ATOM 1029 O O . TYR A 1 131 ? -5.056 -0.443 18.751 1.00 70.94 131 TYR A O 1
ATOM 1037 N N . PHE A 1 132 ? -3.901 1.353 18.055 1.00 71.75 132 PHE A N 1
ATOM 1038 C CA . PHE A 1 132 ? -4.007 2.071 19.318 1.00 71.75 132 PHE A CA 1
ATOM 1039 C C . PHE A 1 132 ? -5.467 2.409 19.642 1.00 71.75 132 PHE A C 1
ATOM 1041 O O . PHE A 1 132 ? -5.923 2.153 20.756 1.00 71.75 132 PHE A O 1
ATOM 1048 N N . LYS A 1 133 ? -6.241 2.903 18.666 1.00 71.19 133 LYS A N 1
ATOM 1049 C CA . LYS A 1 133 ? -7.681 3.167 18.839 1.00 71.19 133 LYS A CA 1
ATOM 1050 C C . LYS A 1 133 ? -8.460 1.898 19.179 1.00 71.19 133 LYS A C 1
ATOM 1052 O O . LYS A 1 133 ? -9.258 1.930 20.112 1.00 71.19 133 LYS A O 1
ATOM 1057 N N . ILE A 1 134 ? -8.208 0.787 18.484 1.00 69.75 134 ILE A N 1
ATOM 1058 C CA . ILE A 1 134 ? -8.825 -0.516 18.781 1.00 69.75 134 ILE A CA 1
ATOM 1059 C C . ILE A 1 134 ? -8.476 -0.953 20.212 1.00 69.75 134 ILE A C 1
ATOM 1061 O O . ILE A 1 134 ? -9.360 -1.355 20.967 1.00 69.75 134 ILE A O 1
ATOM 1065 N N . GLY A 1 135 ? -7.208 -0.829 20.614 1.00 70.50 135 GLY A N 1
ATOM 1066 C CA . GLY A 1 135 ? -6.744 -1.165 21.962 1.00 70.50 135 GLY A CA 1
ATOM 1067 C C . GLY A 1 135 ? -7.422 -0.332 23.052 1.00 70.50 135 GLY A C 1
ATOM 1068 O O . GLY A 1 135 ? -7.904 -0.884 24.042 1.00 70.50 135 GLY A O 1
ATOM 10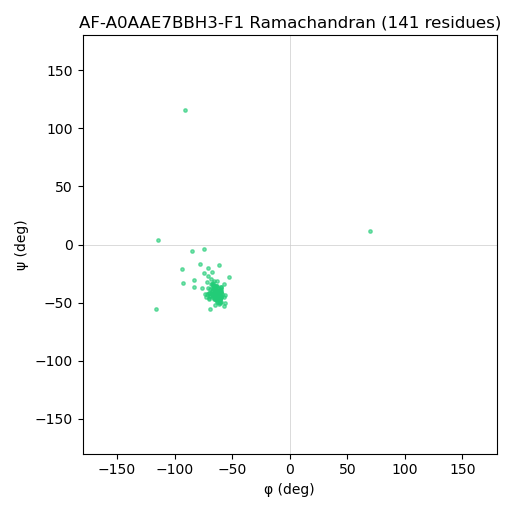69 N N . VAL A 1 136 ? -7.541 0.983 22.847 1.00 73.06 136 VAL A N 1
ATOM 1070 C CA . VAL A 1 136 ? -8.259 1.887 23.760 1.00 73.06 136 VAL A CA 1
ATOM 1071 C C . VAL A 1 136 ? -9.752 1.548 23.815 1.00 73.06 136 VAL A C 1
ATOM 1073 O O . VAL A 1 136 ? -10.327 1.514 24.901 1.00 73.06 136 VAL A O 1
ATOM 1076 N N . LEU A 1 137 ? -10.387 1.247 22.678 1.00 68.88 137 LEU A N 1
ATOM 1077 C CA . LEU A 1 137 ? -11.802 0.859 22.617 1.00 68.88 137 LEU A CA 1
ATOM 1078 C C . LEU A 1 137 ? -12.073 -0.474 23.324 1.00 68.88 137 LEU A C 1
ATOM 1080 O O . LEU A 1 137 ? -13.077 -0.590 24.022 1.00 68.88 137 LEU A O 1
ATOM 1084 N N . LEU A 1 138 ? -11.169 -1.449 23.211 1.00 67.88 138 LEU A N 1
ATOM 1085 C CA . LEU A 1 138 ? -11.234 -2.699 23.971 1.00 67.88 138 LEU A CA 1
ATOM 1086 C C . LEU A 1 138 ? -11.081 -2.450 25.474 1.00 67.88 138 LEU A C 1
ATOM 1088 O O . LEU A 1 138 ? -11.829 -3.012 26.269 1.00 67.88 138 LEU A O 1
ATOM 1092 N N . GLN A 1 139 ? -10.161 -1.573 25.879 1.00 67.88 139 GLN A N 1
ATOM 1093 C CA . GLN A 1 139 ? -9.936 -1.262 27.290 1.00 67.88 139 GLN A CA 1
ATOM 1094 C C . GLN A 1 139 ? -11.106 -0.481 27.916 1.00 67.88 139 GLN A C 1
ATOM 1096 O O . GLN A 1 139 ? -11.483 -0.745 29.058 1.00 67.88 139 GLN A O 1
ATOM 1101 N N . LEU A 1 140 ? -11.708 0.447 27.165 1.00 63.41 140 LEU A N 1
ATOM 1102 C CA . LEU A 1 140 ? -12.921 1.175 27.555 1.00 63.41 140 LEU A CA 1
ATOM 1103 C C . LEU A 1 140 ? -14.172 0.296 27.516 1.00 63.41 140 LEU A C 1
ATOM 1105 O O . LEU A 1 140 ? -15.079 0.510 28.309 1.00 63.41 140 LEU A O 1
ATOM 1109 N N . GLY A 1 141 ? -14.226 -0.671 26.600 1.00 56.97 141 GLY A N 1
ATOM 1110 C CA . GLY A 1 141 ? -15.298 -1.653 26.519 1.00 56.97 141 GLY A CA 1
ATOM 1111 C C . 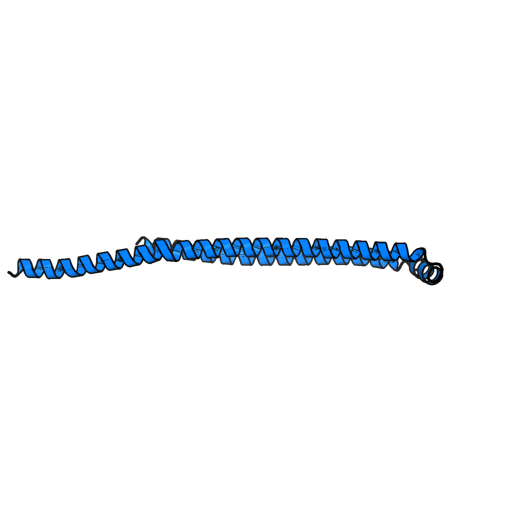GLY A 1 141 ? -15.214 -2.717 27.608 1.00 56.97 141 GLY A C 1
ATOM 1112 O O . GLY A 1 141 ? -16.238 -3.293 27.936 1.00 56.97 141 GLY A O 1
ATOM 1113 N N . LEU A 1 142 ? -14.034 -2.994 28.176 1.00 55.28 142 LEU A N 1
ATOM 1114 C CA . LEU A 1 142 ? -13.847 -3.971 29.257 1.00 55.28 142 LEU A CA 1
ATOM 1115 C C . LEU A 1 142 ? -14.145 -3.407 30.656 1.00 55.28 142 LEU A C 1
ATOM 1117 O O . LEU A 1 142 ? -14.607 -4.181 31.504 1.00 55.28 142 LEU A O 1
ATOM 1121 N N . LYS A 1 143 ? -13.918 -2.105 30.880 1.00 49.22 143 LYS A N 1
ATOM 1122 C CA . LYS A 1 143 ? -14.355 -1.379 32.089 1.00 49.22 143 LYS A CA 1
ATOM 1123 C C . LYS A 1 143 ? -15.877 -1.239 32.142 1.00 49.22 143 LYS A C 1
ATOM 1125 O O . LYS A 1 143 ? -16.400 -1.280 33.273 1.00 49.22 143 LYS A O 1
#

Radius of gyration: 33.2 Å; Cα contacts (8 Å, |Δi|>4): 29; chains: 1; bounding box: 75×19×100 Å

Secondary structure (DSSP, 8-state):
-HHHHHHHHHHHHHHHHHHHHHHHHHHIIIIIHHHHHHHHHHHHHHHHHHHHHHHHHHHHHHHHHHHHHHHHHHHTT-TTTHHHHHHHHHTTHHHHHHHHHHHHHHHHHHHHHHHHHHHHHHHHHHHHHHHHHHHHHHHHHH-

Sequence (143 aa):
MSVLISLLTNLIPTIVTFFANMAKKLTLTAIIVPIQITLLIALYTAKFAFITTIITLIVWIYNRVVVIFGLISSMNNNVSFDIPFKILQSLGIFQALNETFALFSYVFVSLMILFISKLAIMSLQSIADEYFKIGVLLQLGLK